Protein AF-A0A096AEN7-F1 (afdb_monomer_lite)

Organism: NCBI:txid1401063

Secondary structure (DSSP, 8-state):
-EEEEEE-GGG-SHHHHHHHHHHHHHHHHTGGG-EEEEEEPTTS---BTBEEHHHHHHHHTT-

Structure (mmCIF, N/CA/C/O backbone):
data_AF-A0A096AEN7-F1
#
_entry.id   AF-A0A096AEN7-F1
#
loop_
_atom_site.group_PDB
_atom_site.id
_atom_site.type_symbol
_atom_site.label_atom_id
_atom_site.label_alt_id
_atom_site.label_comp_id
_atom_site.label_asym_id
_atom_site.label_entity_id
_atom_site.label_seq_id
_atom_site.pdbx_PDB_ins_code
_atom_site.Cartn_x
_atom_site.Cartn_y
_atom_site.Cartn_z
_atom_site.occupancy
_atom_site.B_iso_or_equiv
_atom_site.auth_seq_id
_atom_site.auth_comp_id
_atom_site.auth_asym_id
_atom_site.auth_atom_id
_atom_site.pdbx_PDB_model_num
ATOM 1 N N . MET A 1 1 ? 2.589 -6.832 -12.204 1.00 81.88 1 MET A N 1
ATOM 2 C CA . MET A 1 1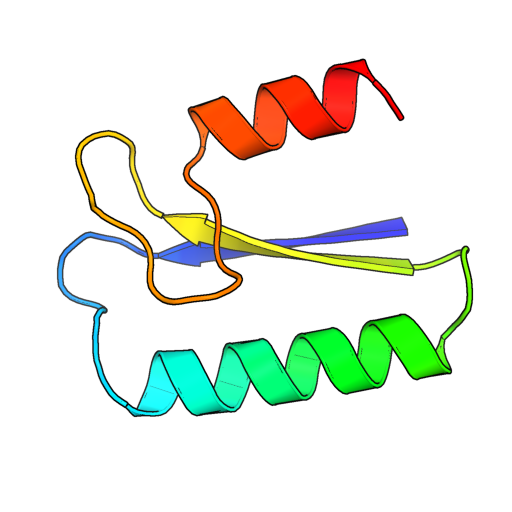 ? 1.816 -7.703 -11.294 1.00 81.88 1 MET A CA 1
ATOM 3 C C . MET A 1 1 ? 1.964 -7.173 -9.878 1.00 81.88 1 MET A C 1
ATOM 5 O O . MET A 1 1 ? 3.079 -6.858 -9.479 1.00 81.88 1 MET A O 1
ATOM 9 N N . VAL A 1 2 ? 0.858 -7.009 -9.155 1.00 85.50 2 VAL A N 1
ATOM 10 C CA . VAL A 1 2 ? 0.858 -6.496 -7.777 1.00 85.50 2 VAL A CA 1
ATOM 11 C C . VAL A 1 2 ? 0.379 -7.609 -6.858 1.00 85.50 2 VAL A C 1
ATOM 13 O O . VAL A 1 2 ? -0.623 -8.254 -7.158 1.00 85.50 2 VAL A O 1
ATOM 16 N N . VAL A 1 3 ? 1.100 -7.842 -5.763 1.00 87.75 3 VAL A N 1
ATOM 17 C CA . VAL A 1 3 ? 0.707 -8.795 -4.723 1.00 87.75 3 VAL A CA 1
ATOM 18 C C . VAL A 1 3 ? 0.482 -8.050 -3.422 1.00 87.75 3 VAL A C 1
ATOM 20 O O . VAL A 1 3 ? 1.311 -7.245 -2.996 1.00 87.75 3 VAL A O 1
ATOM 23 N N . ILE A 1 4 ? -0.676 -8.318 -2.827 1.00 89.38 4 ILE A N 1
ATOM 24 C CA . ILE A 1 4 ? -1.185 -7.632 -1.648 1.00 89.38 4 ILE A CA 1
ATOM 25 C C . ILE A 1 4 ? -1.464 -8.683 -0.580 1.00 89.38 4 ILE A C 1
ATOM 27 O O . ILE A 1 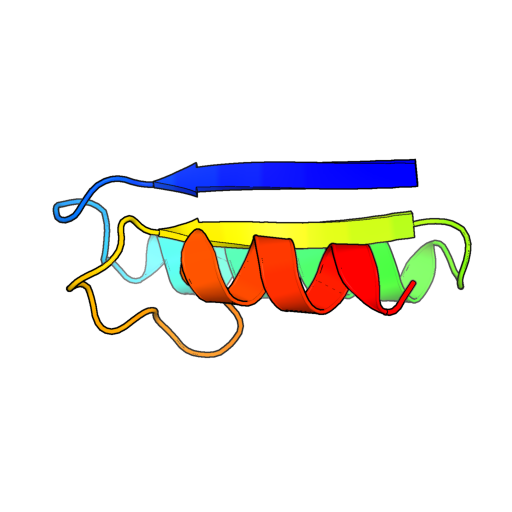4 ? -2.186 -9.646 -0.828 1.00 89.38 4 ILE A O 1
ATOM 31 N N . GLU A 1 5 ? -0.903 -8.481 0.606 1.00 88.00 5 GLU A N 1
ATOM 32 C CA . GLU A 1 5 ? -1.183 -9.286 1.793 1.00 88.00 5 GLU A CA 1
ATOM 33 C C . GLU A 1 5 ? -1.847 -8.399 2.849 1.00 88.00 5 GLU A C 1
ATOM 35 O O . GLU A 1 5 ? -1.220 -7.464 3.342 1.00 88.00 5 GLU A O 1
ATOM 40 N N . THR A 1 6 ? -3.107 -8.671 3.196 1.00 85.31 6 THR A N 1
ATOM 41 C CA . THR A 1 6 ? -3.864 -7.870 4.170 1.00 85.31 6 THR A CA 1
ATOM 42 C C . THR A 1 6 ? -3.696 -8.390 5.603 1.00 85.31 6 THR A C 1
ATOM 44 O O . THR A 1 6 ? -3.580 -9.596 5.841 1.00 85.31 6 THR A O 1
ATOM 47 N N . LYS A 1 7 ? -3.661 -7.474 6.578 1.00 82.19 7 LYS A N 1
ATOM 48 C CA . LYS A 1 7 ? -3.498 -7.750 8.014 1.00 82.19 7 LYS A CA 1
ATOM 49 C C . LYS A 1 7 ? -4.470 -6.907 8.848 1.00 82.19 7 LYS A C 1
ATOM 51 O O . LYS A 1 7 ? -4.632 -5.720 8.588 1.00 82.19 7 LYS A O 1
ATOM 56 N N . GLY A 1 8 ? -5.061 -7.517 9.878 1.00 72.00 8 GLY A N 1
ATOM 57 C CA . GLY A 1 8 ? -5.833 -6.814 10.913 1.00 72.00 8 GLY A CA 1
ATOM 58 C C . GLY A 1 8 ? -4.961 -6.316 12.074 1.00 72.00 8 GLY A C 1
ATOM 59 O O . GLY A 1 8 ? -3.796 -6.710 12.194 1.00 72.00 8 GLY A O 1
ATOM 60 N N . GLU A 1 9 ? -5.533 -5.484 12.953 1.00 65.00 9 GLU A N 1
ATOM 61 C CA . GLU A 1 9 ? -4.821 -4.806 14.056 1.00 65.00 9 GLU A CA 1
ATOM 62 C C . GLU A 1 9 ? -3.969 -5.730 14.940 1.00 65.00 9 GLU A C 1
ATOM 64 O O . GLU A 1 9 ? -2.850 -5.380 15.323 1.00 65.00 9 GLU A O 1
ATOM 69 N N . HIS A 1 10 ? -4.458 -6.940 15.222 1.00 64.88 10 HIS A N 1
ATOM 70 C CA . HIS A 1 10 ? -3.804 -7.890 16.126 1.00 64.88 10 HIS A CA 1
ATOM 71 C C . HIS A 1 10 ? -2.549 -8.585 15.563 1.00 64.88 10 HIS A C 1
ATOM 73 O O . HIS A 1 10 ? -1.935 -9.386 16.265 1.00 64.88 10 HIS A O 1
ATOM 79 N N . LEU A 1 11 ? -2.128 -8.295 14.326 1.00 62.25 11 LEU A N 1
ATOM 80 C CA . LEU A 1 11 ? -1.018 -8.993 13.655 1.00 62.25 11 LEU A CA 1
ATOM 81 C C . LEU A 1 11 ? 0.308 -8.209 13.627 1.00 62.25 11 LEU A C 1
ATOM 83 O O . LEU A 1 11 ? 1.216 -8.536 12.856 1.00 62.25 11 LEU A O 1
ATOM 87 N N . LYS A 1 12 ? 0.465 -7.199 14.488 1.00 60.97 12 LYS A N 1
ATOM 88 C CA . LYS A 1 12 ? 1.765 -6.555 14.733 1.00 60.97 12 LYS A CA 1
ATOM 89 C C . LYS A 1 12 ? 2.634 -7.445 15.623 1.00 60.97 12 LYS A C 1
ATOM 91 O O . LYS A 1 12 ? 2.588 -7.350 16.844 1.00 60.97 12 LYS A O 1
ATOM 96 N N . ASN A 1 13 ? 3.421 -8.328 15.023 1.00 64.50 13 ASN A N 1
ATOM 97 C CA . ASN A 1 13 ? 4.433 -9.107 15.733 1.00 64.50 13 ASN A CA 1
ATOM 98 C C . ASN A 1 13 ? 5.722 -9.207 14.900 1.00 64.50 13 ASN A C 1
ATOM 100 O O . ASN A 1 13 ? 5.738 -8.863 13.716 1.00 64.50 13 ASN A O 1
ATOM 104 N N . ASP A 1 14 ? 6.807 -9.681 15.513 1.00 64.50 14 ASP A N 1
ATOM 105 C CA . ASP A 1 14 ? 8.112 -9.833 14.849 1.00 64.50 14 ASP A CA 1
ATOM 106 C C . ASP A 1 14 ? 8.069 -10.725 13.593 1.00 64.50 14 ASP A C 1
ATOM 108 O O . ASP A 1 14 ? 8.895 -10.576 12.687 1.00 64.50 14 ASP A O 1
ATOM 112 N N . ASP A 1 15 ? 7.077 -11.614 13.487 1.00 74.06 15 ASP A N 1
ATOM 113 C CA . ASP A 1 15 ? 6.863 -12.445 12.299 1.00 74.06 15 ASP A CA 1
ATOM 114 C C . ASP A 1 15 ? 6.453 -11.601 11.075 1.00 74.06 15 ASP A C 1
ATOM 116 O O . ASP A 1 15 ? 6.926 -11.843 9.959 1.00 74.06 15 ASP A O 1
ATOM 120 N N . SER A 1 16 ? 5.667 -10.536 11.277 1.00 70.88 16 SER A N 1
ATOM 121 C CA . SER A 1 16 ? 5.307 -9.584 10.217 1.00 70.88 16 SER A CA 1
ATOM 122 C C . SER A 1 16 ? 6.541 -8.868 9.653 1.00 70.88 16 SER A C 1
ATOM 124 O O . SER A 1 16 ? 6.700 -8.794 8.434 1.00 70.88 16 SER A O 1
ATOM 126 N N . ASN A 1 17 ? 7.491 -8.453 10.499 1.00 77.06 17 ASN A N 1
ATOM 127 C CA . ASN A 1 17 ? 8.735 -7.810 10.050 1.00 77.06 17 ASN A CA 1
ATOM 128 C C . ASN A 1 17 ? 9.588 -8.742 9.176 1.00 77.06 17 ASN A C 1
ATOM 130 O O . ASN A 1 17 ? 10.151 -8.332 8.152 1.00 77.06 17 ASN A O 1
ATOM 134 N N . ARG A 1 18 ? 9.675 -10.025 9.550 1.00 81.94 18 ARG A N 1
ATOM 135 C CA . ARG A 1 18 ? 10.421 -11.025 8.775 1.00 81.94 18 ARG A CA 1
ATOM 136 C C . ARG A 1 18 ? 9.788 -11.261 7.404 1.00 81.94 18 ARG A C 1
ATOM 138 O O . ARG A 1 18 ? 10.517 -11.324 6.411 1.00 81.94 18 ARG A O 1
ATOM 145 N N . LYS A 1 19 ? 8.457 -11.347 7.339 1.00 82.69 19 LYS A N 1
ATOM 146 C CA . LYS A 1 19 ? 7.707 -11.538 6.087 1.00 82.69 19 LYS A CA 1
ATOM 147 C C . LYS A 1 19 ? 7.804 -10.332 5.159 1.00 82.69 19 LYS A C 1
ATOM 149 O O . LYS A 1 19 ? 8.092 -10.520 3.980 1.00 82.69 19 LYS A O 1
ATOM 154 N N . ILE A 1 20 ? 7.690 -9.111 5.687 1.00 83.69 20 ILE A N 1
ATOM 155 C CA . ILE A 1 20 ? 7.854 -7.872 4.905 1.00 83.69 20 ILE A CA 1
ATOM 156 C C . ILE A 1 20 ? 9.226 -7.839 4.232 1.00 83.69 20 ILE A C 1
ATOM 158 O O . ILE A 1 20 ? 9.333 -7.591 3.029 1.00 83.69 20 ILE A O 1
ATOM 162 N N . ARG A 1 21 ? 10.290 -8.131 4.990 1.00 85.94 21 ARG A N 1
ATOM 163 C CA . ARG A 1 21 ? 11.652 -8.167 4.447 1.00 85.94 21 ARG A CA 1
ATOM 164 C C . ARG A 1 21 ? 11.813 -9.205 3.341 1.00 85.94 21 ARG A C 1
ATOM 166 O O . ARG A 1 21 ? 12.435 -8.905 2.324 1.00 85.94 21 ARG A O 1
ATOM 173 N N . LEU A 1 22 ? 11.261 -10.404 3.527 1.00 86.75 22 LEU A N 1
ATOM 174 C CA . LEU A 1 22 ? 11.337 -11.469 2.529 1.00 86.75 22 LEU A CA 1
ATOM 175 C C . LEU A 1 22 ? 10.569 -11.103 1.250 1.00 86.75 22 LEU A C 1
ATOM 177 O O . LEU A 1 22 ? 11.134 -11.187 0.162 1.00 86.75 22 LEU A O 1
ATOM 181 N N . GLY A 1 23 ? 9.323 -10.636 1.380 1.00 85.06 23 GLY A N 1
ATOM 182 C CA . GLY A 1 23 ? 8.490 -10.232 0.244 1.00 85.06 23 GLY A CA 1
ATOM 183 C C . GLY A 1 23 ? 9.121 -9.101 -0.571 1.00 85.06 23 GLY A C 1
ATOM 184 O O . GLY A 1 23 ? 9.132 -9.145 -1.801 1.00 85.06 23 GLY A O 1
ATOM 185 N N . ARG A 1 24 ? 9.751 -8.129 0.101 1.00 85.06 24 ARG A N 1
ATOM 186 C CA . ARG A 1 24 ? 10.519 -7.060 -0.558 1.00 85.06 24 ARG A CA 1
ATOM 187 C C . ARG A 1 24 ? 11.756 -7.573 -1.284 1.00 85.06 24 ARG A C 1
ATOM 189 O O . ARG A 1 24 ? 12.010 -7.147 -2.406 1.00 85.06 24 ARG A O 1
ATOM 196 N N . ALA A 1 25 ? 12.515 -8.484 -0.674 1.00 86.94 25 ALA A N 1
ATOM 197 C CA . ALA A 1 25 ? 13.683 -9.075 -1.321 1.00 86.94 25 ALA A CA 1
ATOM 198 C C . ALA A 1 25 ? 13.288 -9.807 -2.613 1.00 86.94 25 ALA A C 1
ATOM 200 O O . ALA A 1 25 ? 13.915 -9.604 -3.650 1.00 86.94 25 ALA A O 1
ATOM 201 N N . TRP A 1 26 ? 12.200 -10.581 -2.578 1.00 86.19 26 TRP A N 1
ATOM 202 C CA . TRP A 1 26 ? 11.673 -11.262 -3.762 1.00 86.19 26 TRP A CA 1
ATOM 203 C C . TRP A 1 26 ? 11.185 -10.290 -4.835 1.00 86.19 26 TRP A C 1
ATOM 205 O O . TRP A 1 26 ? 11.487 -10.487 -6.012 1.00 86.19 26 TRP A O 1
ATOM 215 N N . ALA A 1 27 ? 10.487 -9.219 -4.446 1.00 85.69 27 ALA A N 1
ATOM 216 C CA . ALA A 1 27 ? 10.049 -8.189 -5.384 1.00 85.69 27 ALA A CA 1
ATOM 217 C C . ALA A 1 27 ? 11.238 -7.504 -6.072 1.00 85.69 27 ALA A C 1
ATOM 219 O O . ALA A 1 27 ? 11.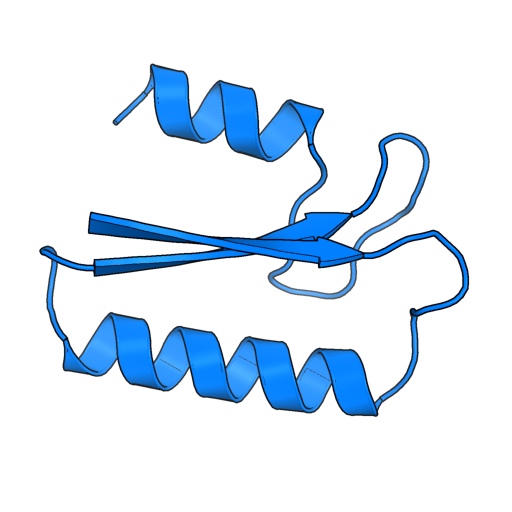263 -7.404 -7.295 1.00 85.69 27 ALA A O 1
ATOM 220 N N . ASN A 1 28 ? 12.266 -7.131 -5.305 1.00 84.62 28 ASN A N 1
ATOM 221 C CA . ASN A 1 28 ? 13.480 -6.516 -5.842 1.00 84.62 28 ASN A CA 1
ATOM 222 C C . ASN A 1 28 ? 14.214 -7.443 -6.821 1.00 84.62 28 ASN A C 1
ATOM 224 O O . ASN A 1 28 ? 14.678 -6.993 -7.865 1.00 84.62 28 ASN A O 1
ATOM 228 N N . MET A 1 29 ? 14.294 -8.740 -6.509 1.00 87.06 29 MET A N 1
ATOM 229 C CA . MET A 1 29 ? 14.914 -9.734 -7.393 1.00 87.06 29 MET A CA 1
ATOM 230 C C . MET A 1 29 ? 14.106 -9.988 -8.672 1.00 87.06 29 MET A C 1
ATOM 232 O O . MET A 1 29 ? 14.682 -10.323 -9.701 1.00 87.06 29 MET A O 1
ATOM 236 N N . SER A 1 30 ? 12.783 -9.816 -8.619 1.00 83.38 30 SER A N 1
ATOM 237 C CA . SER A 1 30 ? 11.872 -10.034 -9.752 1.00 83.38 30 SER A CA 1
ATOM 238 C C . SER A 1 30 ? 11.860 -8.872 -10.758 1.00 83.38 30 SER A C 1
ATOM 240 O O . SER A 1 30 ? 11.172 -8.940 -11.779 1.00 83.38 30 SER A O 1
ATOM 242 N N . GLY A 1 31 ? 12.607 -7.798 -10.484 1.00 76.75 31 GLY A N 1
ATOM 243 C CA . GLY A 1 31 ? 12.636 -6.589 -11.302 1.00 76.75 31 GLY A CA 1
ATOM 244 C C . GLY A 1 31 ? 11.325 -5.795 -11.261 1.00 76.75 31 GLY A C 1
ATOM 245 O O . GLY A 1 31 ? 10.417 -6.056 -10.474 1.00 76.75 31 GLY A O 1
ATOM 246 N N . ASN A 1 32 ? 11.201 -4.807 -12.151 1.00 77.88 32 ASN A N 1
ATOM 247 C CA . ASN A 1 32 ? 10.104 -3.826 -12.113 1.00 77.88 32 ASN A CA 1
ATOM 248 C C . ASN A 1 32 ? 8.706 -4.394 -12.438 1.00 77.88 32 ASN A C 1
ATOM 250 O O . ASN A 1 32 ? 7.710 -3.676 -12.346 1.00 77.88 32 ASN A O 1
ATOM 254 N N . GLY A 1 33 ? 8.617 -5.665 -12.840 1.00 80.50 33 GLY A N 1
ATOM 255 C CA . GLY A 1 33 ? 7.357 -6.328 -13.175 1.00 80.50 33 GLY A CA 1
ATOM 256 C C . GLY A 1 33 ? 6.528 -6.739 -11.956 1.00 80.50 33 GLY A C 1
ATOM 257 O O . GLY A 1 33 ? 5.344 -7.063 -12.110 1.00 80.50 33 GLY A O 1
ATOM 258 N N . TYR A 1 34 ? 7.115 -6.714 -10.757 1.00 83.25 34 TYR A N 1
ATOM 259 C CA . TYR A 1 34 ? 6.486 -7.200 -9.536 1.00 83.25 34 TYR A CA 1
ATOM 260 C C . TYR A 1 34 ? 6.596 -6.188 -8.395 1.00 83.25 34 TYR A C 1
ATOM 262 O O . TYR A 1 34 ? 7.668 -5.663 -8.109 1.00 83.25 34 TYR A O 1
ATOM 270 N N . ARG A 1 35 ? 5.475 -5.931 -7.716 1.00 88.25 35 ARG A N 1
ATOM 271 C CA . ARG A 1 35 ? 5.421 -5.080 -6.520 1.00 88.25 35 ARG A CA 1
ATOM 272 C C . ARG A 1 35 ? 4.702 -5.829 -5.402 1.00 88.25 35 ARG A C 1
ATOM 274 O O . ARG A 1 35 ? 3.647 -6.415 -5.646 1.00 88.25 35 ARG A O 1
ATOM 281 N N . TYR A 1 36 ? 5.269 -5.796 -4.199 1.00 90.75 36 TYR A N 1
ATOM 282 C CA . TYR A 1 36 ? 4.709 -6.424 -3.002 1.00 90.75 36 TYR A CA 1
ATOM 283 C C . TYR A 1 36 ? 4.337 -5.365 -1.967 1.00 90.75 36 TYR A C 1
ATOM 285 O O . TYR A 1 36 ? 5.163 -4.510 -1.638 1.00 90.75 36 TYR A O 1
ATOM 293 N N . TYR A 1 37 ? 3.125 -5.473 -1.424 1.00 92.19 37 TYR A N 1
ATOM 294 C CA . TYR A 1 37 ? 2.638 -4.631 -0.339 1.00 92.19 37 TYR A CA 1
ATOM 295 C C . TYR A 1 37 ? 2.017 -5.495 0.757 1.00 92.19 37 TYR A C 1
ATOM 297 O O . TY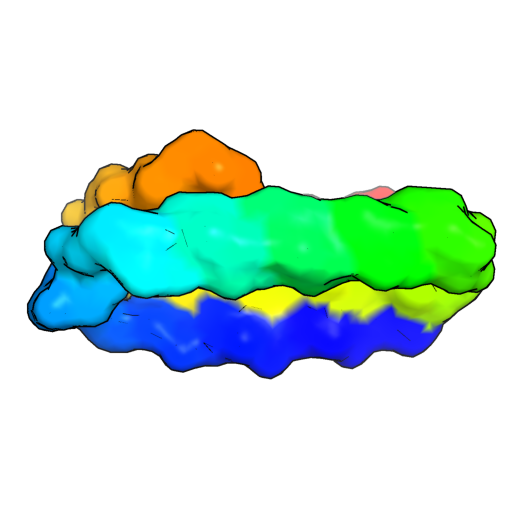R A 1 37 ? 1.102 -6.279 0.504 1.00 92.19 37 TYR A O 1
ATOM 305 N N . MET A 1 38 ? 2.490 -5.310 1.988 1.00 92.06 38 MET A N 1
ATOM 306 C CA . MET A 1 38 ? 1.748 -5.733 3.170 1.00 92.06 38 MET A CA 1
ATOM 307 C C . MET A 1 38 ? 0.877 -4.562 3.614 1.00 92.06 38 MET A C 1
ATOM 309 O O . MET A 1 38 ? 1.384 -3.450 3.774 1.00 92.06 38 MET A O 1
ATOM 313 N N . VAL A 1 39 ? -0.420 -4.810 3.767 1.00 92.50 39 VAL A N 1
ATOM 314 C CA . VAL A 1 39 ? -1.436 -3.773 3.941 1.00 92.50 39 VAL A CA 1
ATOM 315 C C . VAL A 1 39 ? -2.172 -3.984 5.253 1.00 92.50 39 VAL A C 1
ATOM 317 O O . VAL A 1 39 ? -2.741 -5.049 5.482 1.00 92.50 39 VAL A O 1
ATOM 320 N N . PHE A 1 40 ? -2.167 -2.965 6.101 1.00 90.94 40 PHE A N 1
ATOM 321 C CA . PHE A 1 40 ? -2.918 -2.937 7.352 1.00 90.94 40 PHE A CA 1
ATOM 322 C C . PHE A 1 40 ? -4.187 -2.092 7.208 1.00 90.94 40 PHE A C 1
ATOM 324 O O . PHE A 1 40 ? -4.303 -1.266 6.299 1.00 90.94 40 PHE A O 1
ATOM 331 N N . GLU A 1 41 ? -5.142 -2.305 8.110 1.00 90.19 41 GLU A N 1
ATOM 332 C CA . GLU A 1 41 ? -6.315 -1.437 8.233 1.00 90.19 41 GLU A CA 1
ATOM 333 C C . GLU A 1 41 ? -5.918 0.017 8.527 1.00 90.19 41 GLU A C 1
ATOM 335 O O . GLU A 1 41 ? -4.864 0.302 9.103 1.00 90.19 41 GLU A O 1
ATOM 340 N N . ASP A 1 42 ? -6.768 0.955 8.117 1.00 89.50 42 ASP A N 1
ATOM 341 C CA . ASP A 1 42 ? -6.579 2.362 8.458 1.00 89.50 42 ASP A CA 1
ATOM 342 C C . ASP A 1 42 ? -6.788 2.584 9.967 1.00 89.50 42 ASP A C 1
ATOM 344 O O . ASP A 1 42 ? -7.570 1.893 10.615 1.00 89.50 42 ASP A O 1
ATOM 348 N N . GLY A 1 43 ? -6.067 3.550 10.542 1.00 85.56 43 GLY A N 1
ATOM 349 C CA . GLY A 1 43 ? -6.029 3.776 11.997 1.00 85.56 43 GLY A CA 1
ATOM 350 C C . GLY A 1 43 ? -4.947 2.969 12.722 1.00 85.56 43 GLY A C 1
ATOM 351 O O . GLY A 1 43 ? -4.648 3.229 13.885 1.00 85.56 43 GLY A O 1
ATOM 352 N N . VAL A 1 44 ? -4.287 2.055 12.014 1.00 83.44 44 VAL A N 1
ATOM 353 C CA . VAL A 1 44 ? -3.177 1.250 12.515 1.00 83.44 44 VAL A CA 1
ATOM 354 C C . VAL A 1 44 ? -1.857 1.882 12.090 1.00 83.44 44 VAL A C 1
ATOM 356 O O . VAL A 1 44 ? -1.641 2.071 10.902 1.00 83.44 44 VAL A O 1
ATOM 359 N N . THR A 1 45 ? -0.922 2.141 13.014 1.00 86.38 45 THR A N 1
ATOM 360 C CA . THR A 1 45 ? 0.466 2.466 12.619 1.00 86.38 45 THR A CA 1
ATOM 361 C C . THR A 1 45 ? 1.134 1.212 12.042 1.00 86.38 45 THR A C 1
ATOM 363 O O . THR A 1 45 ? 1.378 0.280 12.824 1.00 86.38 45 THR A O 1
ATOM 366 N N . PRO A 1 46 ? 1.396 1.129 10.722 1.00 85.25 46 PRO A N 1
ATOM 367 C CA . PRO A 1 46 ? 1.975 -0.067 10.130 1.00 85.25 46 PRO A CA 1
ATOM 368 C C . PRO A 1 46 ? 3.453 -0.206 10.535 1.00 85.25 46 PRO A C 1
ATOM 370 O O . PRO A 1 46 ? 4.124 0.798 10.779 1.00 85.25 46 PRO A O 1
ATOM 373 N N . PRO A 1 47 ? 3.980 -1.440 10.623 1.00 85.19 47 PRO A N 1
ATOM 374 C CA . PRO A 1 47 ? 5.413 -1.661 10.782 1.00 85.19 47 PRO A CA 1
ATOM 375 C C . PRO A 1 47 ? 6.189 -1.164 9.558 1.00 85.19 47 PRO A C 1
ATOM 377 O O . PRO A 1 47 ? 5.641 -1.065 8.455 1.00 85.19 47 PRO A O 1
ATOM 380 N N . ASP A 1 48 ? 7.486 -0.920 9.746 1.00 84.81 48 ASP A N 1
ATOM 381 C CA . ASP A 1 48 ? 8.361 -0.398 8.701 1.00 84.81 48 ASP A CA 1
ATOM 382 C C . ASP A 1 48 ? 8.273 -1.221 7.418 1.00 84.81 48 ASP A C 1
ATOM 384 O O . ASP A 1 48 ? 8.680 -2.382 7.318 1.00 84.81 48 ASP A O 1
ATOM 388 N N . GLY A 1 49 ? 7.752 -0.562 6.393 1.00 86.12 49 GLY A N 1
ATOM 389 C CA . GLY A 1 49 ? 7.665 -1.103 5.059 1.00 86.12 49 GLY A CA 1
ATOM 390 C C . GLY A 1 49 ? 6.377 -1.830 4.688 1.00 86.12 49 GLY A C 1
ATOM 391 O O . GLY A 1 49 ? 6.279 -2.313 3.552 1.00 86.12 49 GLY A O 1
ATOM 392 N N . ALA A 1 50 ? 5.407 -1.855 5.594 1.00 90.62 50 ALA A N 1
ATOM 393 C CA . ALA A 1 50 ? 4.000 -2.022 5.267 1.00 90.62 50 ALA A CA 1
ATOM 394 C C . ALA A 1 50 ? 3.334 -0.651 5.037 1.00 90.62 50 ALA A C 1
ATOM 396 O O . ALA A 1 50 ? 3.936 0.391 5.292 1.00 90.62 50 ALA A O 1
ATOM 397 N N . VAL A 1 51 ? 2.106 -0.667 4.525 1.00 93.12 51 VAL A N 1
ATOM 398 C CA . VAL A 1 51 ? 1.281 0.528 4.280 1.00 93.12 51 VAL A CA 1
ATOM 399 C C . VAL A 1 51 ? -0.128 0.298 4.812 1.00 93.12 51 VAL A C 1
ATOM 401 O O . VAL A 1 51 ? -0.518 -0.847 5.047 1.00 93.12 51 VAL A O 1
ATOM 404 N N . THR A 1 52 ? -0.913 1.353 4.993 1.00 93.81 52 THR A N 1
ATOM 405 C CA . THR A 1 52 ? -2.355 1.204 5.228 1.00 93.81 52 THR A CA 1
ATOM 406 C C . THR A 1 52 ? -3.122 1.032 3.916 1.00 93.81 52 THR A C 1
ATOM 408 O O . THR A 1 52 ? -2.583 1.235 2.821 1.00 93.81 52 THR A O 1
ATOM 411 N N . LEU A 1 53 ? -4.398 0.652 4.005 1.00 92.69 53 LEU A N 1
ATOM 412 C CA . LEU A 1 53 ? -5.269 0.527 2.836 1.00 92.69 53 LEU A CA 1
ATOM 413 C C . LEU A 1 53 ? -5.374 1.850 2.066 1.00 92.69 53 LEU A C 1
ATOM 415 O O . LEU A 1 53 ? -5.189 1.867 0.848 1.00 92.69 53 LEU A O 1
ATOM 419 N N . SER A 1 54 ? -5.602 2.959 2.774 1.00 93.94 54 SER A N 1
ATOM 420 C CA . SER A 1 54 ? -5.661 4.291 2.164 1.00 93.94 54 SER A CA 1
ATOM 421 C C . SER A 1 54 ? -4.352 4.679 1.467 1.00 93.94 54 SER A C 1
ATOM 423 O O . SER A 1 54 ? -4.367 5.281 0.391 1.00 93.94 54 SER A O 1
ATOM 425 N N . GLU A 1 55 ? -3.204 4.330 2.047 1.00 94.69 55 GLU A N 1
ATOM 426 C CA . GLU A 1 55 ? -1.898 4.584 1.433 1.00 94.69 55 GLU A CA 1
ATOM 427 C C . GLU A 1 55 ? -1.681 3.737 0.177 1.00 94.69 55 GLU A C 1
ATOM 429 O O . GLU A 1 55 ? -1.213 4.262 -0.836 1.00 94.69 55 GLU A O 1
ATOM 434 N N . LEU A 1 56 ? -2.062 2.454 0.209 1.00 94.94 56 LEU A N 1
ATOM 435 C CA . LEU A 1 56 ? -1.974 1.576 -0.955 1.00 94.94 56 LEU A CA 1
ATOM 436 C C . LEU A 1 56 ? -2.778 2.142 -2.128 1.00 94.94 56 LEU A C 1
ATOM 438 O O . LEU A 1 56 ? -2.246 2.217 -3.232 1.00 94.94 56 LEU A O 1
ATOM 442 N N . VAL A 1 57 ? -4.027 2.563 -1.903 1.00 94.50 57 VAL A N 1
ATOM 443 C CA . VAL A 1 57 ? -4.877 3.131 -2.965 1.00 94.50 57 VAL A CA 1
ATOM 444 C C . VAL A 1 57 ? -4.183 4.321 -3.631 1.00 94.50 57 VAL A C 1
ATOM 446 O O . VAL A 1 57 ? -4.032 4.336 -4.850 1.00 94.50 57 VAL A O 1
ATOM 449 N N . ARG A 1 58 ? -3.635 5.252 -2.841 1.00 95.31 58 ARG A N 1
ATOM 450 C CA . ARG A 1 58 ? -2.892 6.416 -3.358 1.00 95.31 58 ARG A CA 1
ATOM 451 C C . ARG A 1 58 ? -1.632 6.044 -4.137 1.00 95.31 58 ARG A C 1
ATOM 453 O O . ARG A 1 58 ? -1.211 6.798 -5.012 1.00 95.31 58 ARG A O 1
ATOM 460 N N . ILE A 1 59 ? -0.976 4.938 -3.783 1.00 93.25 59 ILE A N 1
ATOM 461 C CA . ILE A 1 59 ? 0.178 4.422 -4.529 1.00 93.25 59 ILE A CA 1
ATOM 462 C C . ILE A 1 59 ? -0.290 3.873 -5.874 1.00 93.25 59 ILE A C 1
ATOM 464 O O . ILE A 1 59 ? 0.298 4.212 -6.896 1.00 93.25 59 ILE A O 1
ATOM 468 N N . LEU A 1 60 ? -1.345 3.054 -5.878 1.00 90.69 60 LEU A N 1
ATOM 469 C CA . LEU A 1 60 ? -1.873 2.433 -7.092 1.00 90.69 60 LEU A CA 1
ATOM 470 C C . LEU A 1 60 ? -2.426 3.461 -8.086 1.00 90.69 60 LEU A C 1
ATOM 472 O O . LEU A 1 60 ? -2.257 3.277 -9.282 1.00 90.69 60 LEU A O 1
ATOM 476 N N . GLU A 1 61 ? -3.014 4.559 -7.611 1.00 92.94 61 GLU A N 1
ATOM 477 C CA . GLU A 1 61 ? -3.462 5.676 -8.459 1.00 92.94 61 GLU A CA 1
ATOM 478 C C . GLU A 1 61 ? -2.317 6.391 -9.195 1.00 92.94 61 GLU A C 1
ATOM 480 O O . GLU A 1 61 ? -2.555 7.084 -10.182 1.00 92.94 61 GLU A O 1
ATOM 485 N N . LYS A 1 62 ? -1.077 6.260 -8.708 1.00 87.56 62 LYS A N 1
ATOM 486 C CA . LYS A 1 62 ? 0.119 6.914 -9.266 1.00 87.56 62 LYS A CA 1
ATOM 487 C C . LYS A 1 62 ? 1.007 5.969 -10.080 1.00 87.56 62 LYS A C 1
ATOM 489 O O . LYS A 1 62 ? 2.077 6.396 -10.520 1.00 87.56 62 LYS A O 1
ATOM 494 N N . LEU A 1 63 ? 0.618 4.700 -10.203 1.00 78.81 63 LEU A N 1
ATOM 495 C CA . LEU A 1 63 ? 1.339 3.668 -10.954 1.00 78.81 63 LEU A CA 1
ATOM 496 C C . LEU A 1 63 ? 0.919 3.635 -12.421 1.00 78.81 63 LEU A C 1
ATOM 498 O O . LEU A 1 63 ? 1.821 3.327 -13.232 1.00 78.81 63 LEU A O 1
#

Sequence (63 aa):
MVVIETKGEHLKNDDSNRKIRLGRAWANMSGNGYRYYMVFEDGVTPPDGAVTLSELVRILEKL

Foldseek 3Di:
DEEEAEDEQVPPDPVVVVVLVVQVVVQVVVPPVYYYAYEYDPPHDDPPRHYYPVVVVVVVVVD

Radius of gyration: 11.53 Å; chains: 1; bounding box: 22×19×29 Å

pLDDT: mean 84.28, std 8.63, range [60.97, 95.31]

=== Feature glossary ===
The record interleaves many kinds of information about one protein. Here is each kind framed as the question it answers.

Q: What does the local fold look like, residue by residue?
A: A 3Di character summarizes, for each residue, the relative orientation of the Cα frame of its nearest spatial neighbor. Because it encodes fold topology rather than chemistry, 3Di alignments detect remote structural similarity that sequence alignment misses.

Q: Which residues are in helices, strands, or loops?
A: Secondary structure is the local, repeating backbone conformation. DSSP classifies it into eight states by reading the hydrogen-bond network: 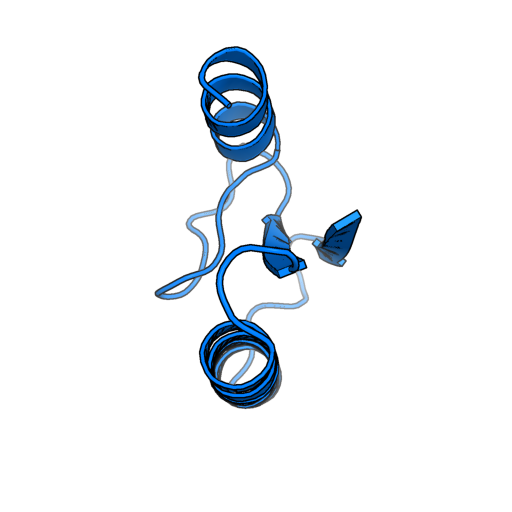three helix types (H, G, I), two β types (E, B), two non-regular types (T, S), and unstructured coil (-).

Q: How big and how compact is the whole molecule?
A: Three whole-structure scalars: the radius of gyration (RMS distance of Cα from centroid, in Å), the count of Cα–Cα contacts (pairs closer than 8 Å and separated by more than four residues in sequence — i.e. tertiary, not local, contacts), and the bounding-box dimensions. Together they distinguish compact globular folds from extended fibres or disordered chains.

Q: How confident is the AlphaFold model at each residue?
A: For AlphaFold m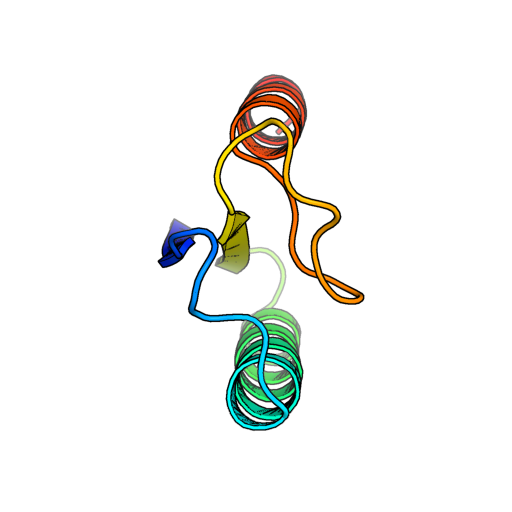odels, the B-factor field carries pLDDT — the model's own estimate of local accuracy on a 0–100 scale. Regions with pLDDT<50 should be treated as essentially unmodeled; they often correspond to intrinsically disordered segments.

Q: What family and function is it annotated with?
A: Functional annotations link the protein to curated databases. InterPro entries identify conserved domains and families by matching the sequence against member-database signatures (Pfam, PROSITE, CDD, …). Gene Ontology (GO) terms describe molecular function, biological process, and cellular component in a controlled vocabulary. CATH places the structure in a hierarchical fold classification (Class/Architecture/Topology/Homologous-superfamily). The organism is the source species.

Q: What known structures does this most resemble?
A: Nearest PDB neighbors are the top structural matches found by Foldseek when searching this structure against the entire Protein Data Bank. Each hit reports a TM-score (0 to 1; >0.5 almost always implies the same fold) and an E-value. These are *structural* homologs — they may share no detectable sequence similarity.

Q: Which residues are buried vs exposed?
A: Solvent-accessible surface area (SASA) is the area in Å² traced out by the centre of a 1.4 Å probe sphere (a water molecule) rolled over the protein's van der Waals surface (Shrake–Rupley / Lee–Richards construction). Buried residues have near-zero SASA; fully exposed residues can exceed 200 Å². The total SASA scales roughly with the number of surface residues.

Q: What are the backbone torsion angles?
A: φ (phi) and ψ (psi) are the two rotatable backbone dihedrals per residue: φ is the C(i-1)–N–Cα–C torsion, ψ is the N–Cα–C–N(i+1) torsion, both in degrees on (−180°, 180°]. α-helical residues cluster near (−60°, −45°); β-strand residues near (−120°, +130°). A Ramachandran plot is simply a scatter of (φ, ψ) for every residue.

Q: Are the domains correctly placed relative to each other?
A: Predicted aligned error is AlphaFold's pairwise confidence. Unlike pLDDT (per-residue), PAE is per-residue-pair and captures whether two parts of the structure are correctly placed relative to each other. Units are ångströms of expected positional error.

Q: What if only a Cα trace is available?
A: P-SEA three-state annotation labels each residue as helix, strand, or coil based purely on the geometry of the Cα trace. It serves as a fallback when the full backbone (and thus DSSP) is unavailable.

Q: What is the amino-acid chain?
A: This is the polypeptide sequence — one letter per residue, N-terminus first. Length ranges from a few dozen residues for small domains to over a thousand for large multi-domain proteins.

Q: What do the rendered images show?
A: The six renders are orthographic views along the three Cartesian axes in both directions. Representation (cartoon, sticks, or surface) and color scheme (sequence-rainbow or by-chain) vary across proteins so the training set covers all the common visualization conventions.

Q: What do the diagnostic plots show?
A: Plot images: a contact map (which residues are close in 3D, as an N×N binary image), a Ramachandran scatter (backbone torsion angles, revealing secondary-structure composition at a glance), and — for AlphaFold structures — a PAE heatmap (pairwise prediction confidence).

Q: How mobile is each atom in the crystal?
A: B-factor (Debye–Waller factor) reflects atomic displacement in the crystal lattice. It is an experimental observable (units Å²), not a prediction; low values mean the atom is pinned down, high values mean it moves or is heterogeneous across the crystal.

Q: Where is each backbone atom in 3D?
A: The mmCIF table is the protein's shape written out atom by atom. For each backbone N, Cα, C, and carbonyl O, it records an (x, y, z) coordinate triple in Å plus the residue type, chain letter, and residue number.